Protein AF-A0A7S1IXH3-F1 (afdb_monomer_lite)

Secondary structure (DSSP, 8-state):
---PPPP---------SSSSSSSS---------HHHHHTS--TTSHHHHHHHHHHHHHHHHHHHHHHHHHHHHH-SS--HHHHHHHHTTHHHHHHHH-EEEEETTEEEEEEE--TTS-EE--HHHHHHHHHHHHHHHHHHHHHHHHSHHHHHHS-HHHHHIIIIIIIS--S-HHHHGGG-

Radius of gyration: 23.72 Å; chains: 1; bounding box: 54×68×45 Å

Organism: NCBI:txid73025

pLDDT: mean 81.02, std 18.05, range [37.56, 96.88]

Sequence (180 aa):
FFREAEPLDMSFRWPYFILLALCLAVASGREASQEVQDSLPDFMNKENRAKLRCSACKQVMRQVHMRLAKVYKYHKKPKSYVVLDALDGTCLSMRHRYGLLMRNNKPTMQFSDNTQISRTSGNWINGFIDGVCGEVMDEHEEDFAGSLARWAEYSLPEAQRALCLEAQKECDDEELVKDE

Structure (mmCIF, N/CA/C/O backbone):
data_AF-A0A7S1IXH3-F1
#
_entry.id   AF-A0A7S1IXH3-F1
#
loop_
_atom_site.group_PDB
_atom_site.id
_atom_site.type_symbol
_atom_site.label_atom_id
_atom_site.label_alt_id
_atom_site.label_comp_id
_atom_site.label_asym_id
_atom_site.label_entity_id
_atom_site.label_seq_id
_atom_site.pdbx_PDB_ins_code
_atom_site.Cartn_x
_atom_site.Cartn_y
_atom_site.Cartn_z
_atom_site.occupancy
_atom_site.B_iso_or_equiv
_atom_site.auth_seq_id
_atom_site.auth_comp_id
_atom_site.auth_asym_id
_atom_site.auth_atom_id
_atom_site.pdbx_PDB_model_num
ATOM 1 N N . PHE A 1 1 ? -29.266 -51.679 19.098 1.00 41.28 1 PHE A N 1
ATOM 2 C CA . PHE A 1 1 ? -30.093 -52.395 18.113 1.00 41.28 1 PHE A CA 1
ATOM 3 C C . PHE A 1 1 ? -30.373 -51.437 16.974 1.00 41.28 1 PHE A C 1
ATOM 5 O O . PHE A 1 1 ? -31.083 -50.456 17.159 1.00 41.28 1 PHE A O 1
ATOM 12 N N . PHE A 1 2 ? -29.650 -51.649 15.878 1.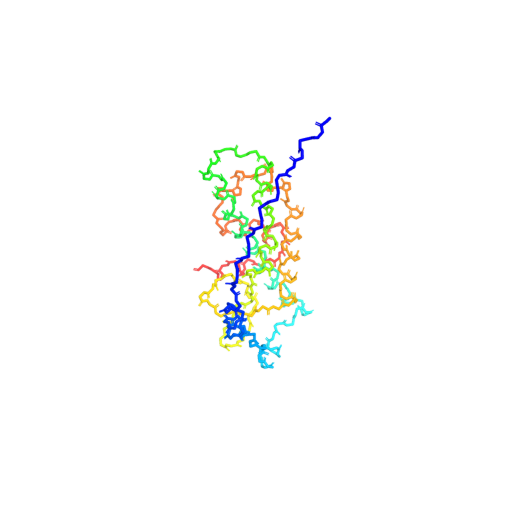00 38.88 2 PHE A N 1
ATOM 13 C CA . PHE A 1 2 ? -29.674 -50.841 14.666 1.00 38.88 2 PHE A CA 1
ATOM 14 C C . PHE A 1 2 ? -31.021 -50.986 13.955 1.00 38.88 2 PHE A C 1
ATOM 16 O O . PHE A 1 2 ? -31.593 -52.072 13.917 1.00 38.88 2 PHE A O 1
ATOM 23 N N . ARG A 1 3 ? -31.514 -49.873 13.410 1.00 37.56 3 ARG A N 1
ATOM 24 C CA . ARG A 1 3 ? -32.668 -49.820 12.516 1.00 37.56 3 ARG A CA 1
ATOM 25 C C . ARG A 1 3 ? -32.102 -49.968 11.104 1.00 37.56 3 ARG A C 1
ATOM 27 O O . ARG A 1 3 ? -31.453 -49.047 10.614 1.00 37.56 3 ARG A O 1
ATOM 34 N N . GLU A 1 4 ? -32.234 -51.159 10.533 1.00 44.72 4 GLU A N 1
ATOM 35 C CA . GLU A 1 4 ? -31.799 -51.452 9.167 1.00 44.72 4 GLU A CA 1
ATOM 36 C C . GLU A 1 4 ? -32.697 -50.742 8.152 1.00 44.72 4 GLU A C 1
ATOM 38 O O . GLU A 1 4 ? -33.904 -50.586 8.347 1.00 44.72 4 GLU A O 1
ATOM 43 N N . ALA A 1 5 ? -32.032 -50.253 7.111 1.00 39.44 5 ALA A N 1
ATOM 44 C CA . ALA A 1 5 ? -32.557 -49.441 6.035 1.00 39.44 5 ALA A CA 1
ATOM 45 C C . ALA A 1 5 ? -33.182 -50.298 4.925 1.00 39.44 5 ALA A C 1
ATOM 47 O O . ALA A 1 5 ? -32.752 -51.419 4.660 1.00 39.44 5 ALA A O 1
ATOM 48 N N . GLU A 1 6 ? -34.168 -49.716 4.249 1.00 47.06 6 GLU A N 1
ATOM 49 C CA . GLU A 1 6 ? -34.717 -50.188 2.979 1.00 47.06 6 GLU A CA 1
ATOM 50 C C . GLU A 1 6 ? -33.697 -50.010 1.838 1.00 47.06 6 GLU A C 1
ATOM 52 O O . GLU A 1 6 ? -32.957 -49.020 1.833 1.00 47.06 6 GLU A O 1
ATOM 57 N N . PRO A 1 7 ? -33.703 -50.877 0.810 1.00 51.69 7 PRO A N 1
ATOM 58 C CA . PRO A 1 7 ? -33.147 -50.548 -0.490 1.00 51.69 7 PRO A CA 1
ATOM 59 C C . PRO A 1 7 ? -34.272 -50.112 -1.440 1.00 51.69 7 PRO A C 1
ATOM 61 O O . PRO A 1 7 ? -35.182 -50.884 -1.739 1.00 51.69 7 PRO A O 1
ATOM 64 N N . LEU A 1 8 ? -34.182 -48.887 -1.962 1.00 47.50 8 LEU A N 1
ATOM 65 C CA . LEU A 1 8 ? -34.892 -48.499 -3.179 1.00 47.50 8 LEU A CA 1
ATOM 66 C C . LEU A 1 8 ? -33.901 -48.440 -4.336 1.00 47.50 8 LEU A C 1
ATOM 68 O O . LEU A 1 8 ? -33.066 -47.544 -4.454 1.00 47.50 8 LEU A O 1
ATOM 72 N N . ASP A 1 9 ? -34.033 -49.462 -5.166 1.00 43.56 9 ASP A N 1
ATOM 73 C CA . ASP A 1 9 ? -33.495 -49.589 -6.506 1.00 43.56 9 ASP A CA 1
ATOM 74 C C . ASP A 1 9 ? -34.192 -48.560 -7.413 1.00 43.56 9 ASP A C 1
ATOM 76 O O . ASP A 1 9 ? -35.409 -48.608 -7.598 1.00 43.56 9 ASP A O 1
ATOM 80 N N . MET A 1 10 ? -33.447 -47.594 -7.954 1.00 45.03 10 MET A N 1
ATOM 81 C CA . MET A 1 10 ? -33.934 -46.728 -9.028 1.00 45.03 10 MET A CA 1
ATOM 82 C C . MET A 1 10 ? -32.813 -46.442 -10.022 1.00 45.03 10 MET A C 1
ATOM 84 O O . MET A 1 10 ? -31.979 -45.549 -9.888 1.00 45.03 10 MET A O 1
ATOM 88 N N . SER A 1 11 ? -32.853 -47.245 -11.070 1.00 50.81 11 SER A N 1
ATOM 89 C CA . SER A 1 11 ? -32.159 -47.096 -12.332 1.00 50.81 11 SER A CA 1
ATOM 90 C C . SER A 1 11 ? -32.683 -45.857 -13.075 1.00 50.81 11 SER A C 1
ATOM 92 O O . SER A 1 11 ? -33.795 -45.860 -13.595 1.00 50.81 11 SER A O 1
ATOM 94 N N . PHE A 1 12 ? -31.871 -44.795 -13.177 1.00 46.78 12 PHE A N 1
ATOM 95 C CA . PHE A 1 12 ? -32.152 -43.655 -14.062 1.00 46.78 12 PHE A CA 1
ATOM 96 C C . PHE A 1 12 ? -30.934 -43.245 -14.907 1.00 46.78 12 PHE A C 1
ATOM 98 O O . PHE A 1 12 ? -30.096 -42.416 -14.575 1.00 46.78 12 PHE A O 1
ATOM 105 N N . ARG A 1 13 ? -30.903 -43.908 -16.056 1.00 48.28 13 ARG A N 1
ATOM 106 C CA . ARG A 1 13 ? -30.284 -43.632 -17.355 1.00 48.28 13 ARG A CA 1
ATOM 107 C C . ARG A 1 13 ? -30.159 -42.131 -17.718 1.00 48.28 13 ARG A C 1
ATOM 109 O O . ARG A 1 13 ? -31.151 -41.531 -18.107 1.00 48.28 13 ARG A O 1
ATOM 116 N N . TRP A 1 14 ? -28.942 -41.568 -17.711 1.00 42.09 14 TRP A N 1
ATOM 117 C CA . TRP A 1 14 ? -28.582 -40.307 -18.403 1.00 42.09 14 TRP A CA 1
ATOM 118 C C . TRP A 1 14 ? -27.113 -40.332 -18.902 1.00 42.09 14 TRP A C 1
ATOM 120 O O . TRP A 1 14 ? -26.221 -39.919 -18.165 1.00 42.09 14 TRP A O 1
ATOM 130 N N . PRO A 1 15 ? -26.808 -40.778 -20.140 1.00 49.16 15 PRO A N 1
ATOM 131 C CA . PRO A 1 15 ? -25.446 -40.743 -20.682 1.00 49.16 15 PRO A CA 1
ATOM 132 C C . PRO A 1 15 ? -25.261 -39.644 -21.751 1.00 49.16 15 PRO A C 1
ATOM 134 O O . PRO A 1 15 ? -24.732 -39.920 -22.820 1.00 49.16 15 PRO A O 1
ATOM 137 N N . TYR A 1 16 ? -25.718 -38.407 -21.507 1.00 49.78 16 TYR A N 1
ATOM 138 C CA . TYR A 1 16 ? -25.631 -37.317 -22.506 1.00 49.78 16 TYR A CA 1
ATOM 139 C C . TYR A 1 16 ? -25.321 -35.919 -21.933 1.00 49.78 16 TYR A C 1
ATOM 141 O O . TYR A 1 16 ? -25.660 -34.916 -22.550 1.00 49.78 16 TYR A O 1
ATOM 149 N N . PHE A 1 17 ? -24.642 -35.819 -20.784 1.00 47.94 17 PHE A N 1
ATOM 150 C CA . PHE A 1 17 ? -24.211 -34.518 -20.230 1.00 47.94 17 PHE A CA 1
ATOM 151 C C . PHE A 1 17 ? -22.688 -34.304 -20.155 1.00 47.94 17 PHE A C 1
ATOM 153 O O . PHE A 1 17 ? -22.241 -33.262 -19.691 1.00 47.94 17 PHE A O 1
ATOM 160 N N . ILE A 1 18 ? -21.871 -35.237 -20.655 1.00 51.34 18 ILE A N 1
ATOM 161 C CA . ILE A 1 18 ? -20.401 -35.189 -20.488 1.00 51.34 18 ILE A CA 1
ATOM 162 C C . ILE A 1 18 ? -19.670 -34.509 -21.676 1.00 51.34 18 ILE A C 1
ATOM 164 O O . ILE A 1 18 ? -18.467 -34.289 -21.625 1.00 51.34 18 ILE A O 1
ATOM 168 N N . LEU A 1 19 ? -20.373 -34.078 -22.733 1.00 47.12 19 LEU A N 1
ATOM 169 C CA . LEU A 1 19 ? -19.760 -33.517 -23.957 1.00 47.12 19 LEU A CA 1
ATOM 170 C C . LEU A 1 19 ? -19.958 -31.999 -24.158 1.00 47.12 19 LEU A C 1
ATOM 172 O O . LEU A 1 19 ? -19.903 -31.507 -25.280 1.00 47.12 19 LEU A O 1
ATOM 176 N N . LEU A 1 20 ? -20.149 -31.238 -23.076 1.00 46.97 20 LEU A N 1
ATOM 177 C CA . LEU A 1 20 ? -20.236 -29.764 -23.104 1.00 46.97 20 LEU A CA 1
ATOM 178 C C . LEU A 1 20 ? -19.323 -29.107 -22.050 1.00 46.97 20 LEU A C 1
ATOM 180 O O . LEU A 1 20 ? -19.619 -28.040 -21.527 1.00 46.97 20 LEU A O 1
ATOM 184 N N . ALA A 1 21 ? -18.201 -29.761 -21.731 1.00 50.53 21 ALA A N 1
ATOM 185 C CA . ALA A 1 21 ? -17.266 -29.356 -20.676 1.00 50.53 21 ALA A CA 1
ATOM 186 C C . ALA A 1 21 ? -15.816 -29.134 -21.166 1.00 50.53 21 ALA A C 1
ATOM 188 O O . ALA A 1 21 ? -14.887 -29.244 -20.372 1.00 50.53 21 ALA A O 1
ATOM 189 N N . LEU A 1 22 ? -15.585 -28.836 -22.456 1.00 49.44 22 LEU A N 1
ATOM 190 C CA . LEU A 1 22 ? -14.215 -28.807 -23.007 1.00 49.44 22 LEU A CA 1
ATOM 191 C C . LEU A 1 22 ? -13.849 -27.650 -23.958 1.00 49.44 22 LEU A C 1
ATOM 193 O O . LEU A 1 22 ? -12.787 -27.701 -24.566 1.00 49.44 22 LEU A O 1
ATOM 197 N N . CYS A 1 23 ? -14.641 -26.571 -24.054 1.00 43.78 23 CYS A N 1
ATOM 198 C CA . CYS A 1 23 ? -14.319 -25.451 -24.968 1.00 43.78 23 CYS A CA 1
ATOM 199 C C . CYS A 1 23 ? -14.241 -24.038 -24.353 1.00 43.78 23 CYS A C 1
ATOM 201 O O . CYS A 1 23 ? -14.130 -23.076 -25.103 1.00 43.78 23 CYS A O 1
ATOM 203 N N . LEU A 1 24 ? -14.233 -23.867 -23.026 1.00 44.25 24 LEU A N 1
ATOM 204 C CA . LEU A 1 24 ? -14.106 -22.533 -22.394 1.00 44.25 24 LEU A CA 1
ATOM 205 C C . LEU A 1 24 ? -12.873 -22.366 -21.492 1.00 44.25 24 LEU A C 1
ATOM 207 O O . LEU A 1 24 ? -12.792 -21.419 -20.717 1.00 44.25 24 LEU A O 1
ATOM 211 N N . ALA A 1 25 ? -11.882 -23.248 -21.625 1.00 47.22 25 ALA A N 1
ATOM 212 C CA . ALA A 1 25 ? -10.609 -23.152 -20.914 1.00 47.22 25 ALA A CA 1
ATOM 213 C C . ALA A 1 25 ? -9.456 -22.800 -21.868 1.00 47.22 25 ALA A C 1
ATOM 215 O O . ALA A 1 25 ? -8.440 -23.480 -21.914 1.00 47.22 25 ALA A O 1
ATOM 216 N N . VAL A 1 26 ? -9.602 -21.717 -22.631 1.00 50.19 26 VAL A N 1
ATOM 217 C CA . VAL A 1 26 ? -8.438 -20.948 -23.093 1.00 50.19 26 VAL A CA 1
ATOM 218 C C . VAL A 1 26 ? -8.517 -19.607 -22.382 1.00 50.19 26 VAL A C 1
ATOM 220 O O . VAL A 1 26 ? -8.845 -18.570 -22.954 1.00 50.19 26 VAL A O 1
ATOM 223 N N . ALA A 1 27 ? -8.280 -19.657 -21.070 1.00 46.91 27 ALA A N 1
ATOM 224 C CA . ALA A 1 27 ? -7.882 -18.476 -20.332 1.00 46.91 27 ALA A CA 1
ATOM 225 C C . ALA A 1 27 ? -6.555 -18.033 -20.952 1.00 46.91 27 ALA A C 1
ATOM 227 O O . ALA A 1 27 ? -5.529 -18.692 -20.799 1.00 46.91 27 ALA A O 1
ATOM 228 N N . SER A 1 28 ? -6.624 -16.967 -21.742 1.00 45.34 28 SER A N 1
ATOM 229 C CA . SER A 1 28 ? -5.498 -16.306 -22.386 1.00 45.34 28 SER A CA 1
ATOM 230 C C . SER A 1 28 ? -4.529 -15.773 -21.325 1.00 45.34 28 SER A C 1
ATOM 232 O O . SER A 1 28 ? -4.506 -14.578 -21.034 1.00 45.34 28 SER A O 1
ATOM 234 N N . GLY A 1 29 ? -3.695 -16.648 -20.768 1.00 42.31 29 GLY A N 1
ATOM 235 C CA . GLY A 1 29 ? -2.406 -16.265 -20.217 1.00 42.31 29 GLY A CA 1
ATOM 236 C C . GLY A 1 29 ? -1.521 -15.856 -21.385 1.00 42.31 29 GLY A C 1
ATOM 237 O O . GLY A 1 29 ? -0.775 -16.674 -21.908 1.00 42.31 29 GLY A O 1
ATOM 238 N N . ARG A 1 30 ? -1.656 -14.610 -21.859 1.00 52.12 30 ARG A N 1
ATOM 239 C CA . ARG A 1 30 ? -0.629 -14.015 -22.718 1.00 52.12 30 ARG A CA 1
ATOM 240 C C . ARG A 1 30 ? 0.635 -13.987 -21.869 1.00 52.12 30 ARG A C 1
ATOM 242 O O . ARG A 1 30 ? 0.694 -13.214 -20.915 1.00 52.12 30 ARG A O 1
ATOM 249 N N . GLU A 1 31 ? 1.598 -14.854 -22.179 1.00 54.31 31 GLU A N 1
ATOM 250 C CA . GLU A 1 31 ? 2.969 -14.680 -21.707 1.00 54.31 31 GLU A CA 1
ATOM 251 C C . GLU A 1 31 ? 3.343 -13.216 -21.932 1.00 54.31 31 GLU A C 1
ATOM 253 O O . GLU A 1 31 ? 3.100 -12.664 -23.012 1.00 54.31 31 GLU A O 1
ATOM 258 N N . ALA A 1 32 ? 3.831 -12.557 -20.877 1.00 61.66 32 ALA A N 1
ATOM 259 C CA . ALA A 1 32 ? 4.315 -11.192 -20.990 1.00 61.66 32 ALA A CA 1
ATOM 260 C C . ALA A 1 32 ? 5.309 -11.163 -22.153 1.00 61.66 32 ALA A C 1
ATOM 262 O O . ALA A 1 32 ? 6.245 -11.968 -22.163 1.00 61.66 32 ALA A O 1
ATOM 263 N N . SER A 1 33 ? 5.067 -10.297 -23.145 1.00 73.19 33 SER A N 1
ATOM 264 C CA . SER A 1 33 ? 5.943 -10.210 -24.311 1.00 73.19 33 SER A CA 1
ATOM 265 C C . SER A 1 33 ? 7.380 -10.006 -23.837 1.00 73.19 33 SER A C 1
ATOM 267 O O . SER A 1 33 ? 7.604 -9.348 -22.819 1.00 73.19 33 SER A O 1
ATOM 269 N N . GLN A 1 34 ? 8.354 -10.568 -24.555 1.00 75.62 34 GLN A N 1
ATOM 270 C CA . GLN A 1 34 ? 9.774 -10.436 -24.207 1.00 75.62 34 GLN A CA 1
ATOM 271 C C . GLN A 1 34 ? 10.156 -8.966 -23.934 1.00 75.62 34 GLN A C 1
ATOM 273 O O . GLN A 1 34 ? 10.838 -8.668 -22.963 1.00 75.62 34 GLN A O 1
ATOM 278 N N . GLU A 1 35 ? 9.578 -8.036 -24.701 1.00 76.81 35 GLU A N 1
ATOM 279 C CA . GLU A 1 35 ? 9.710 -6.587 -24.510 1.00 76.81 35 GLU A CA 1
ATOM 280 C C . GLU A 1 35 ? 9.280 -6.095 -23.112 1.00 76.81 35 GLU A C 1
ATOM 282 O O . GLU A 1 35 ? 9.934 -5.238 -22.517 1.00 76.81 35 GLU A O 1
ATOM 287 N N . VAL A 1 36 ? 8.196 -6.641 -22.550 1.00 80.62 36 VAL A N 1
ATOM 288 C CA . VAL A 1 36 ? 7.755 -6.303 -21.189 1.00 80.62 36 VAL A CA 1
ATOM 289 C C . VAL A 1 36 ? 8.728 -6.864 -20.158 1.00 80.62 36 VAL A C 1
ATOM 291 O O . VAL A 1 36 ? 9.049 -6.154 -19.209 1.00 80.62 36 VAL A O 1
ATOM 294 N N . GLN A 1 37 ? 9.225 -8.090 -20.345 1.00 80.00 37 GLN A N 1
ATOM 295 C CA . GLN A 1 37 ? 10.187 -8.700 -19.419 1.00 80.00 37 GLN A CA 1
ATOM 296 C C . GLN A 1 37 ? 11.496 -7.908 -19.361 1.00 80.00 37 GLN A C 1
ATOM 298 O O . GLN A 1 37 ? 11.973 -7.600 -18.271 1.00 80.00 37 GLN A O 1
ATOM 303 N N . ASP A 1 38 ? 12.008 -7.493 -20.519 1.00 85.44 38 ASP A N 1
ATOM 304 C CA . ASP A 1 38 ? 13.256 -6.732 -20.633 1.00 85.44 38 ASP A CA 1
ATOM 305 C C . ASP A 1 38 ? 13.123 -5.292 -20.096 1.00 85.44 38 ASP A C 1
ATOM 307 O O . ASP A 1 38 ? 14.118 -4.628 -19.812 1.00 85.44 38 ASP A O 1
ATOM 311 N N . SER A 1 39 ? 11.889 -4.797 -19.947 1.00 86.88 39 SER A N 1
ATOM 312 C CA . SER A 1 39 ? 11.593 -3.453 -19.433 1.00 86.88 39 SER A CA 1
ATOM 313 C C . SER A 1 39 ? 11.232 -3.411 -17.945 1.00 86.88 39 SER A C 1
ATOM 315 O O . SER A 1 39 ? 10.951 -2.326 -17.431 1.00 86.88 39 SER A O 1
ATOM 317 N N . LEU A 1 40 ? 11.230 -4.554 -17.246 1.00 89.38 40 LEU A N 1
ATOM 318 C CA . LEU A 1 40 ? 10.962 -4.605 -15.808 1.00 89.38 40 LEU A CA 1
ATOM 319 C C . LEU A 1 40 ? 12.000 -3.781 -15.027 1.00 89.38 40 LEU A C 1
ATOM 321 O O . LEU A 1 40 ? 13.191 -3.840 -15.337 1.00 89.38 40 LEU A O 1
ATOM 325 N N . PRO A 1 41 ? 11.577 -3.021 -13.999 1.00 88.56 41 PRO A N 1
ATOM 326 C CA . PRO A 1 41 ? 12.521 -2.283 -13.178 1.00 88.56 41 PRO A CA 1
ATOM 327 C C . PRO A 1 41 ? 13.453 -3.259 -12.457 1.00 88.56 41 PRO A C 1
ATOM 329 O O . PRO A 1 41 ? 13.004 -4.216 -11.825 1.00 88.56 41 PRO A O 1
ATOM 332 N N . ASP A 1 42 ? 14.756 -2.991 -12.530 1.00 88.50 42 ASP A N 1
ATOM 333 C CA . ASP A 1 42 ? 15.752 -3.763 -11.797 1.00 88.50 42 ASP A CA 1
ATOM 334 C C . ASP A 1 42 ? 15.602 -3.498 -10.293 1.00 88.50 42 ASP A C 1
ATOM 336 O O . ASP A 1 42 ? 15.992 -2.438 -9.802 1.00 88.50 42 ASP A O 1
ATOM 340 N N . PHE A 1 43 ? 15.032 -4.458 -9.563 1.00 87.25 43 PHE A N 1
ATOM 341 C CA . PHE A 1 43 ? 14.838 -4.376 -8.113 1.00 87.25 43 PHE A CA 1
ATOM 342 C C . PHE A 1 43 ? 16.139 -4.602 -7.316 1.00 87.25 43 PHE A C 1
ATOM 344 O O . PHE A 1 43 ? 16.162 -4.415 -6.092 1.00 87.25 43 PHE A O 1
ATOM 351 N N . MET A 1 44 ? 17.231 -5.014 -7.972 1.00 87.75 44 MET A N 1
ATOM 352 C CA . MET A 1 44 ? 18.563 -5.096 -7.366 1.00 87.75 44 MET A CA 1
ATOM 353 C C . MET A 1 44 ? 19.250 -3.729 -7.321 1.00 87.75 44 MET A C 1
ATOM 355 O O . MET A 1 44 ? 20.082 -3.494 -6.443 1.00 87.75 44 MET A O 1
ATOM 359 N N . ASN A 1 45 ? 18.846 -2.795 -8.184 1.00 93.56 45 ASN A N 1
ATOM 360 C CA . ASN A 1 45 ? 19.252 -1.402 -8.094 1.00 93.56 45 ASN A CA 1
ATOM 361 C C . ASN A 1 45 ? 18.637 -0.728 -6.849 1.00 93.56 45 ASN A C 1
ATOM 363 O O . ASN A 1 45 ? 17.424 -0.769 -6.629 1.00 93.56 45 ASN A O 1
ATOM 367 N N . LYS A 1 46 ? 19.479 -0.071 -6.040 1.00 92.00 46 LYS A N 1
ATOM 368 C CA . LYS A 1 46 ? 19.074 0.557 -4.770 1.00 92.00 46 LYS A CA 1
ATOM 369 C C . LYS A 1 46 ? 18.036 1.671 -4.952 1.00 92.00 46 LYS A C 1
ATOM 371 O O . LYS A 1 46 ? 17.123 1.772 -4.140 1.00 92.00 46 LYS A O 1
ATOM 376 N N . GLU A 1 47 ? 18.164 2.484 -5.997 1.00 91.50 47 GLU A N 1
ATOM 377 C CA . GLU A 1 47 ? 17.252 3.601 -6.266 1.00 91.50 47 GLU A CA 1
ATOM 378 C C . GLU A 1 47 ? 15.869 3.091 -6.682 1.00 91.50 47 GLU A C 1
ATOM 380 O O . GLU A 1 47 ? 14.856 3.497 -6.117 1.00 91.50 47 GLU A O 1
ATOM 385 N N . ASN A 1 48 ? 15.819 2.133 -7.612 1.00 92.00 48 ASN A N 1
ATOM 386 C CA . ASN A 1 48 ? 14.561 1.504 -8.017 1.00 92.00 48 ASN A CA 1
ATOM 387 C C . ASN A 1 48 ? 13.888 0.800 -6.838 1.00 92.00 48 ASN A C 1
ATOM 389 O O . ASN A 1 48 ? 12.673 0.888 -6.673 1.00 92.00 48 ASN A O 1
ATOM 393 N N . ARG A 1 49 ? 14.677 0.118 -5.999 1.00 92.75 49 ARG A N 1
ATOM 394 C CA . ARG A 1 49 ? 14.172 -0.546 -4.798 1.00 92.75 49 ARG A CA 1
ATOM 395 C C . ARG A 1 49 ? 13.546 0.446 -3.823 1.00 92.75 49 ARG A C 1
ATOM 397 O O . ARG A 1 49 ? 12.470 0.150 -3.321 1.00 92.75 49 ARG A O 1
ATOM 404 N N . ALA A 1 50 ? 14.174 1.597 -3.580 1.00 92.88 50 ALA A N 1
ATOM 405 C CA . ALA A 1 50 ? 13.616 2.635 -2.711 1.00 92.88 50 ALA A CA 1
ATOM 406 C C . ALA A 1 50 ? 12.260 3.137 -3.236 1.00 92.88 50 ALA A C 1
ATOM 408 O O . ALA A 1 50 ? 11.269 3.098 -2.512 1.00 92.88 50 ALA A O 1
ATOM 409 N N . LYS A 1 51 ? 12.177 3.459 -4.533 1.00 94.19 51 LYS A N 1
ATOM 410 C CA . LYS A 1 51 ? 10.925 3.887 -5.188 1.00 94.19 51 LYS A CA 1
ATOM 411 C C . LYS A 1 51 ? 9.827 2.825 -5.110 1.00 94.19 51 LYS A C 1
ATOM 413 O O . LYS A 1 51 ? 8.667 3.135 -4.840 1.00 94.19 51 LYS A O 1
ATOM 418 N N . LEU A 1 52 ? 10.190 1.560 -5.330 1.00 95.38 52 LEU A N 1
ATOM 419 C CA . LEU A 1 52 ? 9.271 0.428 -5.216 1.00 95.38 52 LEU A CA 1
ATOM 420 C C . LEU A 1 52 ? 8.775 0.243 -3.777 1.00 95.38 52 LEU A C 1
ATOM 422 O O . LEU A 1 52 ? 7.582 0.006 -3.598 1.00 95.38 52 LEU A O 1
ATOM 426 N N . ARG A 1 53 ? 9.652 0.369 -2.769 1.00 95.44 53 ARG A N 1
ATOM 427 C CA . ARG A 1 53 ? 9.275 0.298 -1.346 1.00 95.44 53 ARG A CA 1
ATOM 428 C C . ARG A 1 53 ? 8.338 1.438 -0.969 1.00 95.44 53 ARG A C 1
ATOM 430 O O . ARG A 1 53 ? 7.215 1.162 -0.568 1.00 95.44 53 ARG A O 1
ATOM 437 N N . CYS A 1 54 ? 8.710 2.684 -1.266 1.00 95.56 54 CYS A N 1
ATOM 438 C CA . CYS A 1 54 ? 7.846 3.840 -1.030 1.00 95.56 54 CYS A CA 1
ATOM 439 C C . CYS A 1 54 ? 6.461 3.669 -1.678 1.00 95.56 54 CYS A C 1
ATOM 441 O O . CYS A 1 54 ? 5.423 3.887 -1.045 1.00 95.56 54 CYS A O 1
ATOM 443 N N . SER A 1 55 ? 6.414 3.225 -2.941 1.00 95.94 55 SER A N 1
ATOM 444 C CA . SER A 1 55 ? 5.141 2.956 -3.606 1.00 95.94 55 SER A CA 1
ATOM 445 C C . SER A 1 55 ? 4.358 1.821 -2.941 1.00 95.94 55 SER A C 1
ATOM 447 O O . SER A 1 55 ? 3.143 1.954 -2.785 1.00 95.94 55 SER A O 1
ATOM 449 N N . ALA A 1 56 ? 5.017 0.732 -2.543 1.00 96.69 56 ALA A N 1
ATOM 450 C CA . ALA A 1 56 ? 4.389 -0.379 -1.840 1.00 96.69 56 ALA A CA 1
ATOM 451 C C . ALA A 1 56 ? 3.825 0.068 -0.482 1.00 96.69 56 ALA A C 1
ATOM 453 O O . ALA A 1 56 ? 2.636 -0.144 -0.249 1.00 96.69 56 ALA A O 1
ATOM 454 N N . CYS A 1 57 ? 4.597 0.773 0.352 1.00 96.31 57 CYS A N 1
ATOM 455 C CA . CYS A 1 57 ? 4.134 1.296 1.639 1.00 96.31 57 CYS A CA 1
ATOM 456 C C . CYS A 1 57 ? 2.904 2.196 1.484 1.00 96.31 57 CYS A C 1
ATOM 458 O O . CYS A 1 57 ? 1.906 2.013 2.186 1.00 96.31 57 CYS A O 1
ATOM 460 N N . LYS A 1 58 ? 2.899 3.101 0.492 1.00 95.06 58 LYS A N 1
ATOM 461 C CA . LYS A 1 58 ? 1.721 3.933 0.194 1.00 95.06 58 LYS A CA 1
ATOM 462 C C . LYS A 1 58 ? 0.471 3.093 -0.074 1.00 95.06 58 LYS A C 1
ATOM 464 O O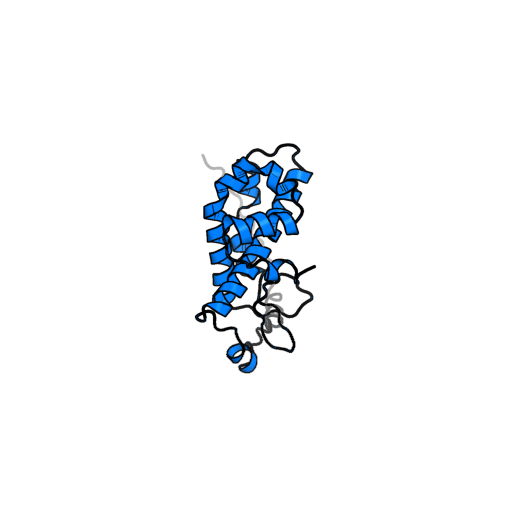 . LYS A 1 58 ? -0.622 3.457 0.370 1.00 95.06 58 LYS A O 1
ATOM 469 N N . GLN A 1 59 ? 0.613 1.977 -0.790 1.00 96.12 59 GLN A N 1
ATOM 470 C CA . GLN A 1 59 ? -0.501 1.071 -1.072 1.00 96.12 59 GLN A CA 1
ATOM 471 C C . GLN A 1 59 ? -0.905 0.222 0.137 1.00 96.12 59 GLN A C 1
ATOM 473 O O . GLN A 1 59 ? -2.101 -0.007 0.323 1.00 96.12 59 GLN A O 1
ATOM 478 N N . VAL A 1 60 ? 0.049 -0.191 0.977 1.00 95.75 60 VAL A N 1
ATOM 479 C CA . VAL A 1 60 ? -0.233 -0.888 2.243 1.00 95.75 60 VAL A CA 1
ATOM 480 C C . VAL A 1 60 ? -1.069 0.015 3.139 1.00 95.75 60 VAL A C 1
ATOM 482 O O . VAL A 1 60 ? -2.188 -0.351 3.504 1.00 95.75 60 VAL A O 1
ATOM 485 N N . MET A 1 61 ? -0.607 1.243 3.386 1.00 94.00 61 MET A N 1
ATOM 486 C CA . MET A 1 61 ? -1.333 2.208 4.211 1.00 94.00 61 MET A CA 1
ATOM 487 C C . MET A 1 61 ? -2.711 2.527 3.633 1.00 94.00 61 MET A C 1
ATOM 489 O O . MET A 1 61 ? -3.677 2.653 4.377 1.00 94.00 61 MET A O 1
ATOM 493 N N . ARG A 1 62 ? -2.858 2.588 2.304 1.00 94.75 62 ARG A N 1
ATOM 494 C CA . ARG A 1 62 ? -4.176 2.745 1.675 1.00 94.75 62 ARG A CA 1
ATOM 495 C C . ARG A 1 62 ? -5.127 1.601 2.023 1.00 94.75 62 ARG A C 1
ATOM 497 O O . ARG A 1 62 ? -6.281 1.860 2.357 1.00 94.75 62 ARG A O 1
ATOM 504 N N . GLN A 1 63 ? -4.672 0.352 1.950 1.00 95.00 63 GLN A N 1
ATOM 505 C CA . GLN A 1 63 ? -5.507 -0.806 2.286 1.00 95.00 63 GLN A CA 1
ATOM 506 C C . GLN A 1 63 ? -5.847 -0.851 3.776 1.00 95.00 63 GLN A C 1
ATOM 508 O O . GLN A 1 63 ? -7.010 -1.064 4.129 1.00 95.00 63 GLN A O 1
ATOM 513 N N . VAL A 1 64 ? -4.860 -0.594 4.636 1.00 92.88 64 VAL A N 1
ATOM 514 C CA . VAL A 1 64 ? -5.044 -0.486 6.088 1.00 92.88 64 VAL A CA 1
ATOM 515 C C . VAL A 1 64 ? -6.066 0.607 6.402 1.00 92.88 64 VAL A C 1
ATOM 517 O O . VAL A 1 64 ? -7.073 0.335 7.049 1.00 92.88 64 VAL A O 1
ATOM 520 N N . HIS A 1 65 ? -5.892 1.812 5.854 1.00 92.12 65 HIS A N 1
ATOM 521 C CA . HIS A 1 65 ? -6.798 2.949 6.044 1.00 92.12 65 HIS A CA 1
ATOM 522 C C . HIS A 1 65 ? -8.232 2.628 5.615 1.00 92.12 65 HIS A C 1
ATOM 524 O O . HIS A 1 65 ? -9.171 2.825 6.385 1.00 92.12 65 HIS A O 1
ATOM 530 N N . MET A 1 66 ? -8.416 2.033 4.432 1.00 92.25 66 MET A N 1
ATOM 531 C CA . MET A 1 66 ? -9.737 1.617 3.949 1.00 92.25 66 MET A CA 1
ATOM 532 C C . MET A 1 66 ? -10.408 0.585 4.868 1.00 92.25 66 MET A C 1
ATOM 534 O O . MET A 1 66 ? -11.621 0.655 5.101 1.00 92.25 66 MET A O 1
ATOM 538 N N . ARG A 1 67 ? -9.646 -0.384 5.386 1.00 92.56 67 ARG A N 1
ATOM 539 C CA . ARG A 1 67 ? -10.157 -1.415 6.302 1.00 92.56 67 ARG A CA 1
ATOM 540 C C . ARG A 1 67 ? -10.513 -0.824 7.660 1.00 92.56 67 ARG A C 1
ATOM 542 O O . ARG A 1 67 ? -11.619 -1.066 8.142 1.00 92.56 67 ARG A O 1
ATOM 549 N N . LEU A 1 68 ? -9.647 0.017 8.221 1.00 90.44 68 LEU A N 1
ATOM 550 C CA . LEU A 1 68 ? -9.900 0.740 9.467 1.00 90.44 68 LEU A CA 1
ATOM 551 C C . LEU A 1 68 ? -11.143 1.624 9.353 1.00 90.44 68 LEU A C 1
ATOM 553 O O . LEU A 1 68 ? -12.050 1.510 10.176 1.00 90.44 68 LEU A O 1
ATOM 557 N N . ALA A 1 69 ? -11.256 2.423 8.290 1.00 89.50 69 ALA A N 1
ATOM 558 C CA . ALA A 1 69 ? -12.425 3.261 8.041 1.00 89.50 69 ALA A CA 1
ATOM 559 C C . ALA A 1 69 ? -13.724 2.438 8.005 1.00 89.50 69 ALA A C 1
ATOM 561 O O . ALA A 1 69 ? -14.751 2.848 8.553 1.00 89.50 69 ALA A O 1
ATOM 562 N N . LYS A 1 70 ? -13.687 1.235 7.413 1.00 91.00 70 LYS A N 1
ATOM 563 C CA . LYS A 1 70 ? -14.831 0.315 7.413 1.00 91.00 70 LYS A CA 1
ATOM 564 C C . LYS A 1 70 ? -15.173 -0.167 8.823 1.00 91.00 70 LYS A C 1
ATOM 566 O O . LYS A 1 70 ? -16.349 -0.158 9.174 1.00 91.00 70 LYS A O 1
ATOM 571 N N . VAL A 1 71 ? -14.190 -0.559 9.633 1.00 91.50 71 VAL A N 1
ATOM 572 C CA . VAL A 1 71 ? -14.429 -0.984 11.023 1.00 91.50 71 VAL A CA 1
ATOM 573 C C . VAL A 1 71 ? -15.045 0.152 11.836 1.00 91.50 71 VAL A C 1
ATOM 575 O O . VAL A 1 71 ? -16.082 -0.041 12.468 1.00 91.50 71 VAL A O 1
ATOM 578 N N . TYR A 1 72 ? -14.466 1.349 11.764 1.00 87.69 72 TYR A N 1
ATOM 579 C CA . TYR A 1 72 ? -14.916 2.522 12.516 1.00 87.69 72 TYR A CA 1
ATOM 580 C C . TYR A 1 72 ? -16.290 3.039 12.081 1.00 87.69 72 TYR A C 1
ATOM 582 O O . TYR A 1 72 ? -17.044 3.576 12.894 1.00 87.69 72 TYR A O 1
ATOM 590 N N . LYS A 1 73 ? -16.675 2.802 10.823 1.00 89.06 73 LYS A N 1
ATOM 591 C CA . LYS A 1 73 ? -18.035 3.067 10.345 1.00 89.06 73 LYS A CA 1
ATOM 592 C C . LYS A 1 73 ? -19.089 2.221 11.071 1.00 89.06 73 LYS A C 1
ATOM 594 O O . LYS A 1 73 ? -20.195 2.708 11.299 1.00 89.06 73 LYS A O 1
ATOM 599 N N . TYR A 1 74 ? -18.776 0.971 11.419 1.00 90.31 74 TYR A N 1
ATOM 600 C CA . TYR A 1 74 ? -19.727 0.045 12.056 1.00 90.31 74 TYR A CA 1
ATOM 601 C C . TYR A 1 74 ? -19.552 -0.069 13.575 1.00 90.31 74 TYR A C 1
ATOM 603 O O . TYR A 1 74 ? -20.501 -0.401 14.284 1.00 90.31 74 TYR A O 1
ATOM 611 N N . HIS A 1 75 ? -18.369 0.255 14.093 1.00 87.38 75 HIS A N 1
ATOM 612 C CA . HIS A 1 75 ? -18.032 0.176 15.508 1.00 87.38 75 HIS A CA 1
ATOM 613 C C . HIS A 1 75 ? -17.509 1.529 15.989 1.00 87.38 75 HIS A C 1
ATOM 615 O O . HIS A 1 75 ? -16.424 1.947 15.612 1.00 87.38 75 HIS A O 1
ATOM 621 N N . LYS A 1 76 ? -18.242 2.200 16.889 1.00 82.62 76 LYS A N 1
ATOM 622 C CA . LYS A 1 76 ? -17.815 3.507 17.433 1.00 82.62 76 LYS A CA 1
ATOM 623 C C . LYS A 1 76 ? -16.474 3.445 18.181 1.00 82.62 76 LYS A C 1
ATOM 625 O O . LYS A 1 76 ? -15.763 4.439 18.235 1.00 82.62 76 LYS A O 1
ATOM 630 N N . LYS A 1 77 ? -16.180 2.304 18.816 1.00 86.25 77 LYS A N 1
ATOM 631 C CA . LYS A 1 77 ? -14.948 2.016 19.569 1.00 86.25 77 LYS A CA 1
ATOM 632 C C . LYS A 1 77 ? -14.629 0.522 19.433 1.00 86.25 77 LYS A C 1
ATOM 634 O O . LYS A 1 77 ? -15.017 -0.252 20.314 1.00 86.25 77 LYS A O 1
ATOM 639 N N . PRO A 1 78 ? -14.058 0.081 18.299 1.00 89.25 78 PRO A N 1
ATOM 640 C CA . PRO A 1 78 ? -13.723 -1.323 18.117 1.00 89.25 78 PRO A CA 1
ATOM 641 C C . PRO A 1 78 ? -12.682 -1.743 19.159 1.00 89.25 78 PRO A C 1
ATOM 643 O O . PRO A 1 78 ? -11.812 -0.962 19.539 1.00 89.25 78 PRO A O 1
ATOM 646 N N . LYS A 1 79 ? -12.787 -2.981 19.644 1.00 90.38 79 LYS A N 1
ATOM 647 C CA . LYS A 1 79 ? -11.735 -3.581 20.472 1.00 90.38 79 LYS A CA 1
ATOM 648 C C . LYS A 1 79 ? -10.553 -3.952 19.575 1.00 90.38 79 LYS A C 1
ATOM 650 O O . LYS A 1 79 ? -10.771 -4.264 18.407 1.00 90.38 79 LYS A O 1
ATOM 655 N N . SER A 1 80 ? -9.342 -4.005 20.126 1.00 88.00 80 SER A N 1
ATOM 656 C CA . SER A 1 80 ? -8.124 -4.268 19.348 1.00 88.00 80 SER A CA 1
ATOM 657 C C . SER A 1 80 ? -8.208 -5.545 18.510 1.00 88.00 80 SER A C 1
ATOM 659 O O . SER A 1 80 ? -7.941 -5.489 17.318 1.00 88.00 80 SER A O 1
ATOM 661 N N . TYR A 1 81 ? -8.721 -6.652 19.064 1.00 90.12 81 TYR A N 1
ATOM 662 C CA . TYR A 1 81 ? -8.876 -7.901 18.302 1.00 90.12 81 TYR A CA 1
ATOM 663 C C . TYR A 1 81 ? -9.810 -7.777 17.085 1.00 90.12 81 TYR A C 1
ATOM 665 O O . TYR A 1 81 ? -9.601 -8.472 16.103 1.00 90.12 81 TYR A O 1
ATOM 673 N N . VAL A 1 82 ? -10.830 -6.904 17.123 1.00 91.12 82 VAL A N 1
ATOM 674 C CA . VAL A 1 82 ? -11.731 -6.676 15.973 1.00 91.12 82 VAL A CA 1
ATOM 675 C C . VAL A 1 82 ? -10.977 -5.978 14.852 1.00 91.12 82 VAL A C 1
ATOM 677 O O . VAL A 1 82 ? -11.259 -6.191 13.678 1.00 91.12 82 VAL A O 1
ATOM 680 N N . VAL A 1 83 ? -10.029 -5.116 15.213 1.00 90.06 83 VAL A N 1
ATOM 681 C CA . VAL A 1 83 ? -9.221 -4.428 14.219 1.00 90.06 83 VAL A CA 1
ATOM 682 C C . VAL A 1 83 ? -8.158 -5.347 13.646 1.00 90.06 83 VAL A C 1
ATOM 684 O O . VAL A 1 83 ? -8.026 -5.387 12.430 1.00 90.06 83 VAL A O 1
ATOM 687 N N . LEU A 1 84 ? -7.469 -6.118 14.487 1.00 90.69 84 LEU A N 1
ATOM 688 C CA . LEU A 1 84 ? -6.504 -7.116 14.023 1.00 90.69 84 LEU A CA 1
ATOM 689 C C . LEU A 1 84 ? -7.162 -8.113 13.059 1.00 90.69 84 LEU A C 1
ATOM 691 O O . LEU A 1 84 ? -6.667 -8.306 11.957 1.00 90.69 84 LEU A O 1
ATOM 695 N N . ASP A 1 85 ? -8.350 -8.620 13.398 1.00 92.56 85 ASP A N 1
ATOM 696 C CA . ASP A 1 85 ? -9.148 -9.484 12.515 1.00 92.56 85 ASP A CA 1
ATOM 697 C C . ASP A 1 85 ? -9.527 -8.791 11.189 1.00 92.56 85 ASP A C 1
ATOM 699 O O . ASP A 1 85 ? -9.493 -9.388 10.116 1.00 92.56 85 ASP A O 1
ATOM 703 N N . ALA A 1 86 ? -9.831 -7.490 11.220 1.00 91.88 86 ALA A N 1
ATOM 704 C CA . ALA A 1 86 ? -10.129 -6.734 10.005 1.00 91.88 86 ALA A CA 1
ATOM 705 C C . ALA A 1 86 ? -8.895 -6.469 9.125 1.00 91.88 86 ALA A C 1
ATOM 707 O O . ALA A 1 86 ? -9.043 -6.273 7.910 1.00 91.88 86 ALA A O 1
ATOM 708 N N . LEU A 1 87 ? -7.706 -6.413 9.723 1.00 92.88 87 LEU A N 1
ATOM 709 C CA . LEU A 1 87 ? -6.429 -6.260 9.031 1.00 92.88 87 LEU A CA 1
ATOM 710 C C . LEU A 1 87 ? -5.861 -7.606 8.569 1.00 92.88 87 LEU A C 1
ATOM 712 O O . LEU A 1 87 ? -5.044 -7.622 7.644 1.00 92.88 87 LEU A O 1
ATOM 716 N N . ASP A 1 88 ? -6.353 -8.717 9.111 1.00 92.69 88 ASP A N 1
ATOM 717 C CA . ASP A 1 88 ? -5.960 -10.048 8.677 1.00 92.69 88 ASP A CA 1
ATOM 718 C C . ASP A 1 88 ? -6.247 -10.266 7.177 1.00 92.69 88 ASP A C 1
ATOM 720 O O . ASP A 1 88 ? -7.183 -9.722 6.562 1.00 92.69 88 ASP A O 1
ATOM 724 N N . GLY A 1 89 ? -5.345 -11.006 6.538 1.00 93.69 89 GLY A N 1
ATOM 725 C CA . GLY A 1 89 ? -5.352 -11.248 5.100 1.00 93.69 89 GLY A CA 1
ATOM 726 C C . GLY A 1 89 ? -5.125 -10.005 4.227 1.00 93.69 89 GLY A C 1
ATOM 727 O O . GLY A 1 89 ? -5.308 -10.092 3.008 1.00 93.69 89 GLY A O 1
ATOM 728 N N . THR A 1 90 ? -4.737 -8.848 4.786 1.00 95.12 90 THR A N 1
ATOM 729 C CA . THR A 1 90 ? -4.424 -7.648 3.984 1.00 95.12 90 THR A CA 1
ATOM 730 C C . THR A 1 90 ? -3.277 -7.920 3.016 1.00 95.12 90 THR A C 1
ATOM 732 O O . THR A 1 90 ? -3.458 -7.721 1.814 1.00 95.12 90 THR A O 1
ATOM 735 N N . CYS A 1 91 ? -2.156 -8.463 3.495 1.00 96.88 91 CYS A N 1
ATOM 736 C CA . CYS A 1 91 ? -0.985 -8.739 2.657 1.00 96.88 91 CYS A CA 1
ATOM 737 C C . CYS A 1 91 ? -1.261 -9.804 1.596 1.00 96.88 91 CYS A C 1
ATOM 739 O O . CYS A 1 91 ? -1.016 -9.572 0.411 1.00 96.88 91 CYS A O 1
ATOM 741 N N . LEU A 1 92 ? -1.953 -10.885 1.973 1.00 95.56 92 LEU A N 1
ATOM 742 C CA . LEU A 1 92 ? -2.395 -11.903 1.020 1.00 95.56 92 LEU A CA 1
ATOM 743 C C . LEU A 1 92 ? -3.300 -11.311 -0.073 1.00 95.56 92 LEU A C 1
ATOM 745 O O . LEU A 1 92 ? -3.121 -11.580 -1.260 1.00 95.56 92 LEU A O 1
ATOM 749 N N . SER A 1 93 ? -4.255 -10.453 0.298 1.00 95.62 93 SER A N 1
ATOM 750 C CA . SER A 1 93 ? -5.082 -9.735 -0.677 1.00 95.62 93 SER A CA 1
ATOM 751 C C . SER A 1 93 ? -4.228 -8.846 -1.585 1.00 95.62 93 SER A C 1
ATOM 753 O O . SER A 1 93 ? -4.493 -8.763 -2.787 1.00 95.62 93 SER A O 1
ATOM 755 N N . MET A 1 94 ? -3.213 -8.172 -1.039 1.00 95.69 94 MET A N 1
ATOM 756 C CA . MET A 1 94 ? -2.333 -7.306 -1.817 1.00 95.69 94 MET A CA 1
ATOM 757 C C . MET A 1 94 ? -1.511 -8.091 -2.838 1.00 95.69 94 MET A C 1
ATOM 759 O O . MET A 1 94 ? -1.519 -7.725 -4.014 1.00 95.69 94 MET A O 1
ATOM 763 N N . ARG A 1 95 ? -0.923 -9.221 -2.432 1.00 95.81 95 ARG A N 1
ATOM 764 C CA . ARG A 1 95 ? -0.179 -10.150 -3.295 1.00 95.81 95 ARG A CA 1
ATOM 765 C C . ARG A 1 95 ? -0.935 -10.528 -4.571 1.00 95.81 95 ARG A C 1
ATOM 767 O O . ARG A 1 95 ? -0.329 -10.686 -5.628 1.00 95.81 95 ARG A O 1
ATOM 774 N N . HIS A 1 96 ? -2.252 -10.710 -4.478 1.00 94.50 96 HIS A N 1
ATOM 775 C CA . HIS A 1 96 ? -3.081 -11.136 -5.609 1.00 94.50 96 HIS A CA 1
ATOM 776 C C . HIS A 1 96 ? -3.657 -9.980 -6.422 1.00 94.50 96 HIS A C 1
ATOM 778 O O . HIS A 1 96 ? -3.926 -10.137 -7.613 1.00 94.50 96 HIS A O 1
ATOM 784 N N . ARG A 1 97 ? -3.904 -8.834 -5.784 1.00 95.50 97 ARG A N 1
ATOM 785 C CA . ARG A 1 97 ? -4.627 -7.727 -6.414 1.00 95.50 97 ARG A CA 1
ATOM 786 C C . ARG A 1 97 ? -3.724 -6.673 -7.009 1.00 95.50 97 ARG A C 1
ATOM 788 O O . ARG A 1 97 ? -4.163 -6.006 -7.942 1.00 95.50 97 ARG A O 1
ATOM 795 N N . TYR A 1 98 ? -2.518 -6.498 -6.489 1.00 96.31 98 TYR A N 1
ATOM 796 C CA . TYR A 1 98 ? -1.619 -5.433 -6.904 1.00 96.31 98 TYR A CA 1
ATOM 797 C C . TYR A 1 98 ? -0.655 -5.873 -8.002 1.00 96.31 98 TYR A C 1
ATOM 799 O O . TYR A 1 98 ? -0.334 -7.045 -8.160 1.00 96.31 98 TYR A O 1
ATOM 807 N N . GLY A 1 99 ? -0.208 -4.889 -8.773 1.00 96.50 99 GLY A N 1
ATOM 808 C CA . GLY A 1 99 ? 0.812 -5.034 -9.802 1.00 96.50 99 GLY A CA 1
ATOM 809 C C . GLY A 1 99 ? 1.417 -3.673 -10.123 1.00 96.50 99 GLY A C 1
ATOM 810 O O . GLY A 1 99 ? 0.916 -2.643 -9.658 1.00 96.50 99 GLY A O 1
ATOM 811 N N . LEU A 1 100 ? 2.481 -3.664 -10.919 1.00 96.38 100 LEU A N 1
ATOM 812 C CA . LEU A 1 100 ? 3.130 -2.430 -11.348 1.00 96.38 100 LEU A CA 1
ATOM 813 C C . LEU A 1 100 ? 2.337 -1.786 -12.481 1.00 96.38 100 LEU A C 1
ATOM 815 O O . LEU A 1 100 ? 2.015 -2.431 -13.480 1.00 96.38 100 LEU A O 1
ATOM 819 N N . LEU A 1 101 ? 2.039 -0.502 -12.329 1.00 95.25 101 LEU A N 1
ATOM 820 C CA . LEU A 1 101 ? 1.364 0.322 -13.319 1.00 95.25 101 LEU A CA 1
ATOM 821 C C . LEU A 1 101 ? 2.170 0.341 -14.621 1.00 95.25 101 LEU A C 1
ATOM 823 O O . LEU A 1 101 ? 3.376 0.587 -14.596 1.00 95.25 101 LEU A O 1
ATOM 827 N N . MET A 1 102 ? 1.506 0.135 -15.757 1.00 94.12 102 MET A N 1
ATOM 828 C CA . MET A 1 102 ? 2.126 0.271 -17.072 1.00 94.12 102 MET A CA 1
ATOM 829 C C . MET A 1 102 ? 1.855 1.655 -17.665 1.00 94.12 102 MET A C 1
ATOM 831 O O . MET A 1 102 ? 0.714 2.112 -17.710 1.00 94.12 102 MET A O 1
ATOM 835 N N . ARG A 1 103 ? 2.900 2.309 -18.181 1.00 91.44 103 ARG A N 1
ATOM 836 C CA . ARG A 1 103 ? 2.804 3.544 -18.972 1.00 91.44 103 ARG A CA 1
ATOM 837 C C . ARG A 1 103 ? 3.579 3.355 -20.269 1.00 91.44 103 ARG A C 1
ATOM 839 O O . ARG A 1 103 ? 4.728 2.932 -20.237 1.00 91.44 103 ARG A O 1
ATOM 846 N N . ASN A 1 104 ? 2.955 3.652 -21.411 1.00 90.00 104 ASN A N 1
ATOM 847 C CA . ASN A 1 104 ? 3.557 3.451 -22.738 1.00 90.00 104 ASN A CA 1
ATOM 848 C C . ASN A 1 104 ? 4.128 2.029 -22.924 1.00 90.00 104 ASN A C 1
ATOM 850 O O . ASN A 1 104 ? 5.264 1.865 -23.356 1.00 90.00 104 ASN A O 1
ATOM 854 N N . ASN A 1 105 ? 3.352 1.010 -22.530 1.00 88.50 105 ASN A N 1
ATOM 855 C CA . ASN A 1 105 ? 3.725 -0.414 -22.537 1.00 88.50 105 ASN A CA 1
ATOM 856 C C . ASN A 1 105 ? 4.942 -0.804 -21.683 1.00 88.50 105 ASN A C 1
ATOM 858 O O . ASN A 1 105 ? 5.383 -1.946 -21.752 1.00 88.50 105 ASN A O 1
ATOM 862 N N . LYS A 1 106 ? 5.441 0.097 -20.831 1.00 90.62 106 LYS A N 1
ATOM 863 C CA . LYS A 1 106 ? 6.551 -0.175 -19.917 1.00 90.62 106 LYS A CA 1
ATOM 864 C C . LYS A 1 106 ? 6.074 -0.182 -18.468 1.00 90.62 106 LYS A C 1
ATOM 866 O O . LYS A 1 106 ? 5.267 0.677 -18.091 1.00 90.62 106 LYS A O 1
ATOM 871 N N . PRO A 1 107 ? 6.538 -1.131 -17.647 1.00 93.31 107 PRO A N 1
ATOM 872 C CA . PRO A 1 107 ? 6.227 -1.154 -16.233 1.00 93.31 107 PRO A CA 1
ATOM 873 C C . PRO A 1 107 ? 6.925 0.005 -15.523 1.00 93.31 107 PRO A C 1
ATOM 875 O O . PRO A 1 107 ? 8.076 0.341 -15.791 1.00 93.31 107 PRO A O 1
ATOM 878 N N . THR A 1 108 ? 6.195 0.641 -14.621 1.00 94.44 108 THR A N 1
ATOM 879 C CA . THR A 1 108 ? 6.709 1.707 -13.760 1.00 94.44 108 THR A CA 1
ATOM 880 C C . THR A 1 108 ? 7.034 1.151 -12.374 1.00 94.44 108 THR A C 1
ATOM 882 O O . THR A 1 108 ? 6.783 -0.014 -12.086 1.00 94.44 108 THR A O 1
ATOM 885 N N . MET A 1 109 ? 7.562 1.994 -11.489 1.00 94.88 109 MET A N 1
ATOM 886 C CA . MET A 1 109 ? 7.801 1.641 -10.082 1.00 94.88 109 MET A CA 1
ATOM 887 C C . MET A 1 109 ? 6.578 1.900 -9.187 1.00 94.88 109 MET A C 1
ATOM 889 O O . MET A 1 109 ? 6.691 1.839 -7.968 1.00 94.88 109 MET A O 1
ATOM 893 N N . GLN A 1 110 ? 5.418 2.217 -9.773 1.00 95.56 110 GLN A N 1
ATOM 894 C CA . GLN A 1 110 ? 4.199 2.502 -9.022 1.00 95.56 110 GLN A CA 1
ATOM 895 C C . GLN A 1 110 ? 3.306 1.265 -8.937 1.00 95.56 110 GLN A C 1
ATOM 897 O O . GLN A 1 110 ? 2.871 0.735 -9.959 1.00 95.56 110 GLN A O 1
ATOM 902 N N . PHE A 1 111 ? 2.979 0.833 -7.723 1.00 96.56 111 PHE A N 1
ATOM 903 C CA . PHE A 1 111 ? 1.983 -0.204 -7.479 1.00 96.56 111 PHE A CA 1
ATOM 904 C C . PHE A 1 111 ? 0.561 0.346 -7.592 1.00 96.56 111 PHE A C 1
ATOM 906 O O . PHE A 1 111 ? 0.251 1.439 -7.120 1.00 96.56 111 PHE A O 1
ATOM 913 N N . SER A 1 112 ? -0.331 -0.446 -8.183 1.00 95.31 112 SER A N 1
ATOM 914 C CA . SER A 1 112 ? -1.756 -0.129 -8.277 1.00 95.31 112 SER A CA 1
ATOM 915 C C . SER A 1 112 ? -2.612 -1.396 -8.230 1.00 95.31 112 SER A C 1
ATOM 917 O O . SER A 1 112 ? -2.207 -2.456 -8.721 1.00 95.31 112 SER A O 1
ATOM 919 N N . ASP A 1 113 ? -3.816 -1.284 -7.673 1.00 95.00 113 ASP A N 1
ATOM 920 C CA . ASP A 1 113 ? -4.874 -2.298 -7.733 1.00 95.00 113 ASP A CA 1
ATOM 921 C C . ASP A 1 113 ? -6.010 -1.916 -8.697 1.00 95.00 113 ASP A C 1
ATOM 923 O O . ASP A 1 113 ? -6.993 -2.651 -8.812 1.00 95.00 113 ASP A O 1
ATOM 927 N N . ASN A 1 114 ? -5.884 -0.791 -9.413 1.00 93.12 114 ASN A N 1
ATOM 928 C CA . ASN A 1 114 ? -6.911 -0.334 -10.338 1.00 93.12 114 ASN A CA 1
ATOM 929 C C . ASN A 1 114 ? -6.989 -1.267 -11.557 1.00 93.12 114 ASN A C 1
ATOM 931 O O . ASN A 1 114 ? -6.044 -1.396 -12.335 1.00 93.12 114 ASN A O 1
ATOM 935 N N . THR A 1 115 ? -8.142 -1.911 -11.732 1.00 89.81 115 THR A N 1
ATOM 936 C CA . THR A 1 115 ? -8.422 -2.840 -12.836 1.00 89.81 115 THR A CA 1
ATOM 937 C C . THR A 1 115 ? -8.661 -2.137 -14.171 1.00 89.81 115 THR A C 1
ATOM 939 O O . THR A 1 115 ? -8.593 -2.786 -15.210 1.00 89.81 115 THR A O 1
ATOM 942 N N . GLN A 1 116 ? -8.906 -0.823 -14.162 1.00 91.81 116 GLN A N 1
ATOM 943 C CA . GLN A 1 116 ? -9.091 -0.014 -15.369 1.00 91.81 116 GLN A CA 1
ATOM 944 C C . GLN A 1 116 ? -7.770 0.400 -16.023 1.00 91.81 116 GLN A C 1
ATOM 946 O O . GLN A 1 116 ? -7.774 0.839 -17.171 1.00 91.81 116 GLN A O 1
ATOM 951 N N . ILE A 1 117 ? -6.645 0.282 -15.309 1.00 89.75 117 ILE A N 1
ATOM 952 C CA . ILE A 1 117 ? -5.329 0.647 -15.832 1.00 89.75 117 ILE A CA 1
ATOM 953 C C . ILE A 1 117 ? -4.525 -0.623 -16.093 1.00 89.75 117 ILE A C 1
ATOM 955 O O . ILE A 1 117 ? -4.594 -1.586 -15.329 1.00 89.75 117 ILE A O 1
ATOM 959 N N . SER A 1 118 ? -3.759 -0.622 -17.184 1.00 92.81 118 SER A N 1
ATOM 960 C CA . SER A 1 118 ? -2.863 -1.729 -17.508 1.00 92.81 118 SER A CA 1
ATOM 961 C C . SER A 1 118 ? -1.791 -1.883 -16.431 1.00 92.81 118 SER A C 1
ATOM 963 O O . SER A 1 118 ? -1.196 -0.899 -15.976 1.00 92.81 118 SER A O 1
ATOM 965 N N . ARG A 1 119 ? -1.556 -3.126 -16.013 1.00 94.50 119 ARG A N 1
ATOM 966 C CA . ARG A 1 119 ? -0.611 -3.481 -14.956 1.00 94.50 119 ARG A CA 1
ATOM 967 C C . ARG A 1 119 ? 0.133 -4.745 -15.335 1.00 94.50 119 ARG A C 1
ATOM 969 O O . ARG A 1 119 ? -0.442 -5.641 -15.950 1.00 94.50 119 ARG A O 1
ATOM 976 N N . THR A 1 120 ? 1.385 -4.826 -14.910 1.00 94.12 120 THR A N 1
ATOM 977 C CA . THR A 1 120 ? 2.153 -6.065 -14.955 1.00 94.12 120 THR A CA 1
ATOM 97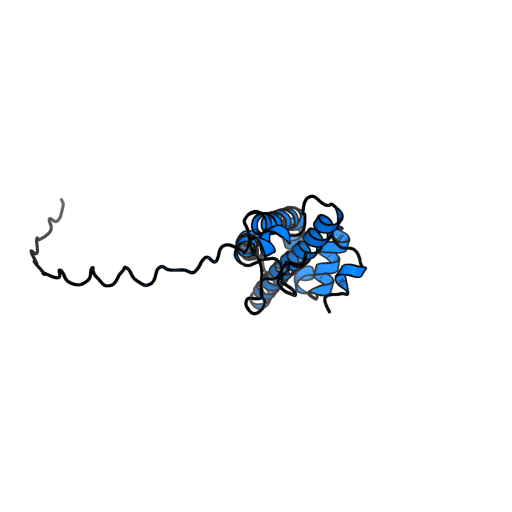8 C C . THR A 1 120 ? 2.215 -6.693 -13.568 1.00 94.12 120 THR A C 1
ATOM 980 O O . THR A 1 120 ? 2.334 -6.006 -12.551 1.00 94.12 120 THR A O 1
ATOM 983 N N . SER A 1 121 ? 2.119 -8.013 -13.533 1.00 92.94 121 SER A N 1
ATOM 984 C CA . SER A 1 121 ? 2.220 -8.827 -12.326 1.00 92.94 121 SER A CA 1
ATOM 985 C C . SER A 1 121 ? 3.172 -9.980 -12.592 1.00 92.94 121 SER A C 1
ATOM 987 O O . SER A 1 121 ? 3.299 -10.443 -13.724 1.00 92.94 121 SER A O 1
ATOM 989 N N . GLY A 1 122 ? 3.805 -10.485 -11.546 1.00 91.75 122 GLY A N 1
ATOM 990 C CA . GLY A 1 122 ? 4.737 -11.598 -11.641 1.00 91.75 122 GLY A CA 1
ATOM 991 C C . GLY A 1 122 ? 5.130 -12.063 -10.252 1.00 91.75 122 GLY A C 1
ATOM 992 O O . GLY A 1 122 ? 4.895 -11.356 -9.275 1.00 91.75 122 GLY A O 1
ATOM 993 N N . ASN A 1 123 ? 5.732 -13.248 -10.151 1.00 92.69 123 ASN A N 1
ATOM 994 C CA . ASN A 1 123 ? 6.026 -13.843 -8.846 1.00 92.69 123 ASN A CA 1
ATOM 995 C C . ASN A 1 123 ? 6.876 -12.918 -7.959 1.00 92.69 123 ASN A C 1
ATOM 997 O O . ASN A 1 123 ? 6.574 -12.753 -6.782 1.00 92.69 123 ASN A O 1
ATOM 1001 N N . TRP A 1 124 ? 7.887 -12.258 -8.534 1.00 94.06 124 TRP A N 1
ATOM 1002 C CA . TRP A 1 124 ? 8.727 -11.325 -7.785 1.00 94.06 124 TRP A CA 1
ATOM 1003 C C . TRP A 1 124 ? 7.983 -10.034 -7.405 1.00 94.06 124 TRP A C 1
ATOM 1005 O O . TRP A 1 124 ? 8.145 -9.574 -6.285 1.00 94.06 124 TRP A O 1
ATOM 1015 N N . ILE A 1 125 ? 7.133 -9.480 -8.284 1.00 95.50 125 ILE A N 1
ATOM 1016 C CA . ILE A 1 125 ? 6.347 -8.255 -8.016 1.00 95.50 125 ILE A CA 1
ATOM 1017 C C . ILE A 1 125 ? 5.382 -8.505 -6.860 1.00 95.50 125 ILE A C 1
ATOM 1019 O O . ILE A 1 125 ? 5.294 -7.722 -5.915 1.00 95.50 125 ILE A O 1
ATOM 1023 N N . ASN A 1 126 ? 4.672 -9.627 -6.943 1.00 95.62 126 ASN A N 1
ATOM 1024 C CA . ASN A 1 126 ? 3.670 -10.016 -5.967 1.00 95.62 126 ASN A CA 1
ATOM 1025 C C . ASN A 1 126 ? 4.337 -10.368 -4.633 1.00 95.62 126 ASN A C 1
ATOM 1027 O O . ASN A 1 126 ? 3.846 -9.961 -3.589 1.00 95.62 126 ASN A O 1
ATOM 1031 N N . GLY A 1 127 ? 5.472 -11.076 -4.665 1.00 96.12 127 GLY A N 1
ATOM 1032 C CA . GLY A 1 127 ? 6.265 -11.361 -3.470 1.00 96.12 127 GLY A CA 1
ATOM 1033 C C . GLY A 1 127 ? 6.869 -10.105 -2.839 1.00 96.12 127 GLY A C 1
ATOM 1034 O O . GLY A 1 127 ? 6.935 -10.016 -1.621 1.00 96.12 127 GLY A O 1
ATOM 1035 N N . PHE A 1 128 ? 7.256 -9.114 -3.646 1.00 96.25 128 PHE A N 1
ATOM 1036 C CA . PHE A 1 128 ? 7.805 -7.854 -3.151 1.00 96.25 128 PHE A CA 1
ATOM 1037 C C . PHE A 1 128 ? 6.769 -7.067 -2.346 1.00 96.25 128 PHE A C 1
ATOM 1039 O O . PHE A 1 128 ? 7.052 -6.665 -1.223 1.00 96.25 128 PHE A O 1
ATOM 1046 N N . ILE A 1 129 ? 5.563 -6.864 -2.892 1.00 96.75 129 ILE A N 1
ATOM 1047 C CA . ILE A 1 129 ? 4.523 -6.110 -2.176 1.00 96.75 129 ILE A CA 1
ATOM 1048 C C . ILE A 1 129 ? 3.978 -6.877 -0.963 1.00 96.75 129 ILE A C 1
ATOM 1050 O O . ILE A 1 129 ? 3.667 -6.257 0.047 1.00 96.75 129 ILE A O 1
ATOM 1054 N N . ASP A 1 130 ? 3.892 -8.207 -1.048 1.00 96.81 130 ASP A N 1
ATOM 1055 C CA . ASP A 1 130 ? 3.529 -9.079 0.077 1.00 96.81 130 ASP A CA 1
ATOM 1056 C C . ASP A 1 130 ? 4.561 -8.966 1.208 1.00 96.81 130 ASP A C 1
ATOM 1058 O O . ASP A 1 130 ? 4.184 -8.776 2.358 1.00 96.81 130 ASP A O 1
ATOM 1062 N N . GLY A 1 131 ? 5.856 -8.974 0.868 1.00 96.50 131 GLY A N 1
ATOM 1063 C CA . GLY A 1 131 ? 6.953 -8.801 1.821 1.00 96.50 131 GLY A CA 1
ATOM 1064 C C . GLY A 1 131 ? 6.946 -7.433 2.500 1.00 96.50 131 GLY A C 1
ATOM 1065 O O . GLY A 1 131 ? 6.957 -7.373 3.722 1.00 96.50 131 GLY A O 1
ATOM 1066 N N . VAL A 1 132 ? 6.840 -6.341 1.731 1.00 96.25 132 VAL A N 1
ATOM 1067 C CA . VAL A 1 132 ? 6.738 -4.984 2.307 1.00 96.25 132 VAL A CA 1
ATOM 1068 C C . VAL A 1 132 ? 5.488 -4.850 3.177 1.00 96.25 132 VAL A C 1
ATOM 1070 O O . VAL A 1 132 ? 5.540 -4.239 4.237 1.00 96.25 132 VAL A O 1
ATOM 1073 N N . CYS A 1 133 ? 4.362 -5.434 2.759 1.00 96.81 133 CYS A N 1
ATOM 1074 C CA . CYS A 1 133 ? 3.165 -5.455 3.590 1.00 96.81 133 CYS A CA 1
ATOM 1075 C C . CYS A 1 133 ? 3.402 -6.204 4.902 1.00 96.81 133 CYS A C 1
ATOM 1077 O O . CYS A 1 133 ? 3.045 -5.674 5.945 1.00 96.81 133 CYS A O 1
ATOM 1079 N N . GLY A 1 134 ? 4.011 -7.392 4.856 1.00 95.88 134 GLY A N 1
ATOM 1080 C CA . GLY A 1 134 ? 4.343 -8.163 6.053 1.00 95.88 134 GLY A CA 1
ATOM 1081 C C . GLY A 1 134 ? 5.223 -7.367 7.011 1.00 95.88 134 GLY A C 1
ATOM 1082 O O . GLY A 1 134 ? 4.850 -7.198 8.159 1.00 95.88 134 GLY A O 1
ATOM 1083 N N . GLU A 1 135 ? 6.310 -6.776 6.511 1.00 94.88 135 GLU A N 1
ATOM 1084 C CA . GLU A 1 135 ? 7.215 -5.934 7.306 1.00 94.88 135 GLU A CA 1
ATOM 1085 C C . GLU A 1 135 ? 6.469 -4.767 7.979 1.00 94.88 135 GLU A C 1
ATOM 1087 O O . GLU A 1 135 ? 6.555 -4.590 9.191 1.00 94.88 135 GLU A O 1
ATOM 1092 N N . VAL A 1 136 ? 5.660 -4.020 7.220 1.00 93.00 136 VAL A N 1
ATOM 1093 C CA . VAL A 1 136 ? 4.876 -2.894 7.754 1.00 93.00 136 VAL A CA 1
ATOM 1094 C C . VAL A 1 136 ? 3.836 -3.349 8.781 1.00 93.00 136 VAL A C 1
ATOM 1096 O O . VAL A 1 136 ? 3.617 -2.666 9.781 1.00 93.00 136 VAL A O 1
ATOM 1099 N N . MET A 1 137 ? 3.154 -4.465 8.520 1.00 91.75 137 MET A N 1
ATOM 1100 C CA . MET A 1 137 ? 2.119 -4.987 9.409 1.00 91.75 137 MET A CA 1
ATOM 1101 C C . MET A 1 137 ? 2.721 -5.534 10.701 1.00 91.75 137 MET A C 1
ATOM 1103 O O . MET A 1 137 ? 2.191 -5.220 11.758 1.00 91.75 137 MET A O 1
ATOM 1107 N N . ASP A 1 138 ? 3.825 -6.275 10.621 1.00 91.25 138 ASP A N 1
ATOM 1108 C CA . ASP A 1 138 ? 4.500 -6.880 11.771 1.00 91.25 138 ASP A CA 1
ATOM 1109 C C . ASP A 1 138 ? 5.133 -5.810 12.677 1.00 91.25 138 ASP A C 1
ATOM 1111 O O . ASP A 1 138 ? 5.033 -5.891 13.900 1.00 91.25 138 ASP A O 1
ATOM 1115 N N . GLU A 1 139 ? 5.759 -4.776 12.100 1.00 89.81 139 GLU A N 1
ATOM 1116 C CA . GLU A 1 139 ? 6.404 -3.708 12.879 1.00 89.81 139 GLU A CA 1
ATOM 1117 C C . GLU A 1 139 ? 5.400 -2.776 13.569 1.00 89.81 139 GLU A C 1
ATOM 1119 O O . GLU A 1 139 ? 5.685 -2.251 14.646 1.00 89.81 139 GLU A O 1
ATOM 1124 N N . HIS A 1 140 ? 4.224 -2.574 12.970 1.00 85.88 140 HIS A N 1
ATOM 1125 C CA . HIS A 1 140 ? 3.234 -1.605 13.446 1.00 85.88 140 HIS A CA 1
ATOM 1126 C C . HIS A 1 140 ? 1.923 -2.232 13.923 1.00 85.88 140 HIS A C 1
ATOM 1128 O O . HIS A 1 140 ? 0.959 -1.503 14.154 1.00 85.88 140 HIS A O 1
ATOM 1134 N N . GLU A 1 141 ? 1.851 -3.551 14.116 1.00 81.88 141 GLU A N 1
ATOM 1135 C CA . GLU A 1 141 ? 0.627 -4.221 14.577 1.00 81.88 141 GLU A CA 1
ATOM 1136 C C . GLU A 1 141 ? 0.121 -3.620 15.899 1.00 81.88 141 GLU A C 1
ATOM 1138 O O . GLU A 1 141 ? -1.060 -3.277 16.036 1.00 81.88 141 GLU A O 1
ATOM 1143 N N . GLU A 1 142 ? 1.032 -3.423 16.856 1.00 78.81 142 GLU A N 1
ATOM 1144 C CA . GLU A 1 142 ? 0.725 -2.822 18.154 1.00 78.81 142 GLU A CA 1
ATOM 1145 C C . GLU A 1 142 ? 0.346 -1.344 18.031 1.00 78.81 142 GLU A C 1
ATOM 1147 O O . GLU A 1 142 ? -0.572 -0.889 18.714 1.00 78.81 142 GLU A O 1
ATOM 1152 N N . ASP A 1 143 ? 0.987 -0.596 17.131 1.00 80.94 143 ASP A N 1
ATOM 1153 C CA . ASP A 1 143 ? 0.668 0.811 16.876 1.00 80.94 143 ASP A CA 1
ATOM 1154 C C . ASP A 1 143 ? -0.707 0.964 16.241 1.00 80.94 143 ASP A C 1
ATOM 1156 O O . ASP A 1 143 ? -1.475 1.857 16.621 1.00 80.94 143 ASP A O 1
ATOM 1160 N N . PHE A 1 144 ? -1.049 0.078 15.302 1.00 78.62 144 PHE A N 1
ATOM 1161 C CA . PHE A 1 144 ? -2.393 -0.001 14.774 1.00 78.62 144 PHE A CA 1
ATOM 1162 C C . PHE A 1 144 ? -3.337 -0.299 15.927 1.00 78.62 144 PHE A C 1
ATOM 1164 O O . PHE A 1 144 ? -4.193 0.538 16.161 1.00 78.62 144 PHE A O 1
ATOM 1171 N N . ALA A 1 145 ? -3.128 -1.360 16.715 1.00 73.38 145 ALA A N 1
ATOM 1172 C CA . ALA A 1 145 ? -3.990 -1.790 17.825 1.00 73.38 145 ALA A CA 1
ATOM 1173 C C . ALA A 1 145 ? -4.105 -0.818 19.023 1.00 73.38 145 ALA A C 1
ATOM 1175 O O . ALA A 1 145 ? -5.136 -0.820 19.708 1.00 73.38 145 ALA A O 1
ATOM 1176 N N . GLY A 1 146 ? -3.078 -0.010 19.288 1.00 69.56 146 GLY A N 1
ATOM 1177 C CA . GLY A 1 146 ? -2.988 0.926 20.413 1.00 69.56 146 GLY A CA 1
ATOM 1178 C C . GLY A 1 146 ? -3.361 2.363 20.049 1.00 69.56 146 GLY A C 1
ATOM 1179 O O . GLY A 1 146 ? -3.972 3.062 20.857 1.00 69.56 146 GLY A O 1
ATOM 1180 N N . SER A 1 147 ? -3.086 2.783 18.810 1.00 72.75 147 SER A N 1
ATOM 1181 C CA . SER A 1 147 ? -3.394 4.122 18.281 1.00 72.75 147 SER A CA 1
ATOM 1182 C C . SER A 1 147 ? -4.539 4.104 17.258 1.00 72.75 147 SER A C 1
ATOM 1184 O O . SER A 1 147 ? -4.669 5.012 16.436 1.00 72.75 147 SER A O 1
ATOM 1186 N N . LEU A 1 148 ? -5.408 3.089 17.327 1.00 67.38 148 LEU A N 1
ATOM 1187 C CA . LEU A 1 148 ? -6.478 2.783 16.365 1.00 67.38 148 LEU A CA 1
ATOM 1188 C C . LEU A 1 148 ? -7.340 3.981 15.951 1.00 67.38 148 LEU A C 1
ATOM 1190 O O . LEU A 1 148 ? -7.646 4.162 14.774 1.00 67.38 148 LEU A O 1
ATOM 1194 N N . ALA A 1 149 ? -7.749 4.794 16.930 1.00 67.56 149 ALA A N 1
ATOM 1195 C CA . ALA A 1 149 ? -8.627 5.934 16.679 1.00 67.56 149 ALA A CA 1
ATOM 1196 C C . ALA A 1 149 ? -7.914 7.021 15.867 1.00 67.56 149 ALA A C 1
ATOM 1198 O O . ALA A 1 149 ? -8.508 7.612 14.974 1.00 67.56 149 ALA A O 1
ATOM 1199 N N . ARG A 1 150 ? -6.618 7.217 16.123 1.00 78.81 150 ARG A N 1
ATOM 1200 C CA . ARG A 1 150 ? -5.804 8.230 15.453 1.00 78.81 150 ARG A CA 1
ATOM 1201 C C . ARG A 1 150 ? -5.623 7.904 13.971 1.00 78.81 150 ARG A C 1
ATOM 1203 O O . ARG A 1 150 ? -5.824 8.771 13.131 1.00 78.81 150 ARG A O 1
ATOM 1210 N N . TRP A 1 151 ? -5.330 6.646 13.642 1.00 79.69 151 TRP A N 1
ATOM 1211 C CA . TRP A 1 151 ? -5.177 6.206 12.249 1.00 79.69 151 TRP A CA 1
ATOM 1212 C C . TRP A 1 151 ? -6.480 6.264 11.445 1.00 79.69 151 TRP A C 1
ATOM 1214 O O . TRP A 1 151 ? -6.443 6.490 10.237 1.00 79.69 151 TRP A O 1
ATOM 1224 N N . ALA A 1 152 ? -7.628 6.073 12.102 1.00 76.38 152 ALA A N 1
ATOM 1225 C CA . ALA A 1 152 ? -8.939 6.195 11.469 1.00 76.38 152 ALA A CA 1
ATOM 1226 C C . ALA A 1 152 ? -9.370 7.657 11.242 1.00 76.38 152 ALA A C 1
ATOM 1228 O O . A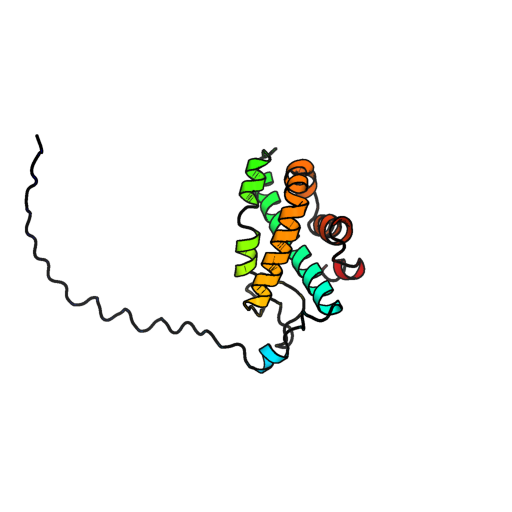LA A 1 152 ? -10.169 7.920 10.345 1.00 76.38 152 ALA A O 1
ATOM 1229 N N . GLU A 1 153 ? -8.862 8.591 12.050 1.00 81.69 153 GLU A N 1
ATOM 1230 C CA . GLU A 1 153 ? -9.128 10.029 11.921 1.00 81.69 153 GLU A CA 1
ATOM 1231 C C . GLU A 1 153 ? -8.248 10.704 10.863 1.00 81.69 153 GLU A C 1
ATOM 1233 O O . GLU A 1 153 ? -8.661 11.702 10.274 1.00 81.69 153 GLU A O 1
ATOM 1238 N N . TYR A 1 154 ? -7.064 10.155 10.592 1.00 84.50 154 TYR A N 1
ATOM 1239 C CA . TYR A 1 154 ? -6.166 10.675 9.567 1.00 84.50 154 TYR A CA 1
ATOM 1240 C C . TYR A 1 154 ? -6.775 10.626 8.171 1.00 84.50 154 TYR A C 1
ATOM 1242 O O . TYR A 1 154 ? -7.417 9.650 7.771 1.00 84.50 154 TYR A O 1
ATOM 1250 N N . SER A 1 155 ? -6.520 11.675 7.388 1.00 90.06 155 SER A N 1
ATOM 1251 C CA . SER A 1 155 ? -6.683 11.586 5.942 1.00 90.06 155 SER A CA 1
ATOM 1252 C C . SER A 1 155 ? -5.668 10.590 5.370 1.00 90.06 155 SER A C 1
ATOM 1254 O O . SER A 1 155 ? -4.621 10.325 5.964 1.00 90.06 155 SER A O 1
ATOM 1256 N N . LEU A 1 156 ? -5.968 10.007 4.206 1.00 89.19 156 LEU A N 1
ATOM 1257 C CA . LEU A 1 156 ? -5.058 9.047 3.580 1.00 89.19 156 LEU A CA 1
ATOM 1258 C C . LEU A 1 156 ? -3.636 9.623 3.364 1.00 89.19 156 LEU A C 1
ATOM 1260 O O . LEU A 1 156 ? -2.685 8.917 3.704 1.00 89.19 156 LEU A O 1
ATOM 1264 N N . PRO A 1 157 ? -3.454 10.869 2.875 1.00 90.62 157 PRO A N 1
ATOM 1265 C CA . PRO A 1 157 ? -2.120 11.457 2.724 1.00 90.62 157 PRO A CA 1
ATOM 1266 C C . PRO A 1 157 ? -1.380 11.629 4.056 1.00 90.62 157 PRO A C 1
ATOM 1268 O O . PRO A 1 157 ? -0.190 11.334 4.142 1.00 90.62 157 PRO A O 1
ATOM 1271 N N . GLU A 1 158 ? -2.076 12.044 5.119 1.00 90.38 158 GLU A N 1
ATOM 1272 C CA . GLU A 1 158 ? -1.482 12.166 6.458 1.00 90.38 158 GLU A CA 1
ATOM 1273 C C . GLU A 1 158 ? -1.051 10.807 7.010 1.00 90.38 158 GLU A C 1
ATOM 1275 O O . GLU A 1 158 ? 0.054 10.680 7.536 1.00 90.38 158 GLU A O 1
ATOM 1280 N N . ALA A 1 159 ? -1.880 9.773 6.841 1.00 89.81 159 ALA A N 1
ATOM 1281 C CA . ALA A 1 159 ? -1.538 8.417 7.254 1.00 89.81 159 ALA A CA 1
ATOM 1282 C C . ALA A 1 159 ? -0.325 7.878 6.476 1.00 89.81 159 ALA A C 1
ATOM 1284 O O . ALA A 1 159 ? 0.575 7.281 7.063 1.00 89.81 159 ALA A O 1
ATOM 1285 N N . GLN A 1 160 ? -0.266 8.126 5.163 1.00 91.62 160 GLN A N 1
ATOM 1286 C CA . GLN A 1 160 ? 0.880 7.751 4.330 1.00 91.62 160 GLN A CA 1
ATOM 1287 C C . GLN A 1 160 ? 2.155 8.489 4.741 1.00 91.62 160 GLN A C 1
ATOM 1289 O O . GLN A 1 160 ? 3.215 7.871 4.783 1.00 91.62 160 GLN A O 1
ATOM 1294 N N . ARG A 1 161 ? 2.066 9.778 5.085 1.00 89.69 161 ARG A N 1
ATOM 1295 C CA . ARG A 1 161 ? 3.206 10.550 5.592 1.00 89.69 161 ARG A CA 1
ATOM 1296 C C . ARG A 1 161 ? 3.697 9.995 6.933 1.00 89.69 161 ARG A C 1
ATOM 1298 O O . ARG A 1 161 ? 4.874 9.672 7.058 1.00 89.69 161 ARG A O 1
ATOM 1305 N N . ALA A 1 162 ? 2.799 9.819 7.899 1.00 88.81 162 ALA A N 1
ATOM 1306 C CA . ALA A 1 162 ? 3.150 9.320 9.227 1.00 88.81 162 ALA A CA 1
ATOM 1307 C C . ALA A 1 162 ? 3.799 7.925 9.175 1.00 88.81 162 ALA A C 1
ATOM 1309 O O . ALA A 1 162 ? 4.794 7.674 9.850 1.00 88.81 162 ALA A O 1
ATOM 1310 N N . LEU A 1 163 ? 3.278 7.017 8.344 1.00 90.00 163 LEU A N 1
ATOM 1311 C CA . LEU A 1 163 ? 3.819 5.662 8.257 1.00 90.00 163 LEU A CA 1
ATOM 1312 C C . LEU A 1 163 ? 5.049 5.576 7.340 1.00 90.00 163 LEU A C 1
ATOM 1314 O O . LEU A 1 163 ? 6.112 5.135 7.765 1.00 90.00 163 LEU A O 1
ATOM 1318 N N . CYS A 1 164 ? 4.932 6.002 6.082 1.00 91.38 164 CYS A N 1
ATOM 1319 C CA . CYS A 1 164 ? 5.945 5.709 5.065 1.00 91.38 164 CYS A CA 1
ATOM 1320 C C . CYS A 1 164 ? 7.159 6.645 5.106 1.00 91.38 164 CYS A C 1
ATOM 1322 O O . CYS A 1 164 ? 8.256 6.229 4.733 1.00 91.38 164 CYS A O 1
ATOM 1324 N N . LEU A 1 165 ? 6.983 7.895 5.544 1.00 88.50 165 LEU A N 1
ATOM 1325 C CA . LEU A 1 165 ? 8.078 8.863 5.670 1.00 88.50 165 LEU A CA 1
ATOM 1326 C C . LEU A 1 165 ? 8.660 8.859 7.087 1.00 88.50 165 LEU A C 1
ATOM 1328 O O . LEU A 1 165 ? 9.874 8.768 7.247 1.00 88.50 165 LEU A O 1
ATOM 1332 N N . GLU A 1 166 ? 7.819 8.958 8.117 1.00 84.50 166 GLU A N 1
ATOM 1333 C CA . GLU A 1 166 ? 8.312 9.177 9.485 1.00 84.50 166 GLU A CA 1
ATOM 1334 C C . GLU A 1 166 ? 8.714 7.871 10.184 1.00 84.50 166 GLU A C 1
ATOM 1336 O O . GLU A 1 166 ? 9.811 7.797 10.747 1.00 84.50 166 GLU A O 1
ATOM 1341 N N . ALA A 1 167 ? 7.863 6.841 10.125 1.00 82.88 167 ALA A N 1
ATOM 1342 C CA . ALA A 1 167 ? 8.124 5.569 10.794 1.00 82.88 167 ALA A CA 1
ATOM 1343 C C . ALA A 1 167 ? 9.080 4.671 9.991 1.00 82.88 167 ALA A C 1
ATOM 1345 O O . ALA A 1 167 ? 10.140 4.294 10.488 1.00 82.88 167 ALA A O 1
ATOM 1346 N N . GLN A 1 168 ? 8.740 4.396 8.731 1.00 85.25 168 GLN A N 1
ATOM 1347 C CA . GLN A 1 168 ? 9.477 3.469 7.866 1.00 85.25 168 GLN A CA 1
ATOM 1348 C C . GLN A 1 168 ? 10.667 4.118 7.140 1.00 85.25 168 GLN A C 1
ATOM 1350 O O . GLN A 1 168 ? 11.621 3.433 6.776 1.00 85.25 168 GLN A O 1
ATOM 1355 N N . LYS A 1 169 ? 10.644 5.447 6.942 1.00 87.88 169 LYS A N 1
ATOM 1356 C CA . LYS A 1 169 ? 11.675 6.204 6.195 1.00 87.88 169 LYS A CA 1
ATOM 1357 C C . LYS A 1 169 ? 11.944 5.635 4.797 1.00 87.88 169 LYS A C 1
ATOM 1359 O O . LYS A 1 169 ? 13.077 5.628 4.317 1.00 87.88 169 LYS A O 1
ATOM 1364 N N . GLU A 1 170 ? 10.894 5.128 4.159 1.00 82.50 170 GLU A N 1
ATOM 1365 C CA . GLU A 1 170 ? 10.963 4.530 2.826 1.00 82.50 170 GLU A CA 1
ATOM 1366 C C . GLU A 1 170 ? 10.741 5.540 1.710 1.00 82.50 170 GLU A C 1
ATOM 1368 O O . GLU A 1 170 ? 11.238 5.343 0.602 1.00 82.50 170 GLU A O 1
ATOM 1373 N N . CYS A 1 171 ? 9.975 6.592 1.993 1.00 85.81 171 CYS A N 1
ATOM 1374 C CA . CYS A 1 171 ? 9.685 7.671 1.061 1.00 85.81 171 CYS A CA 1
ATOM 1375 C C . CYS A 1 171 ? 10.506 8.916 1.394 1.00 85.81 171 CYS A C 1
ATOM 1377 O O . CYS A 1 171 ? 10.701 9.224 2.565 1.00 85.81 171 CYS A O 1
ATOM 1379 N N . ASP A 1 172 ? 10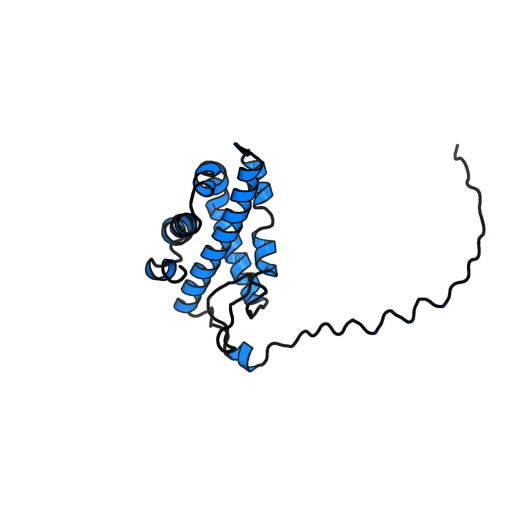.873 9.680 0.366 1.00 83.19 172 ASP A N 1
ATOM 1380 C CA . ASP A 1 172 ? 11.322 11.066 0.511 1.00 83.19 172 ASP A CA 1
ATOM 1381 C C . ASP A 1 172 ? 10.120 12.030 0.410 1.00 83.19 172 ASP A C 1
ATOM 1383 O O . ASP A 1 172 ? 9.115 11.719 -0.241 1.00 83.19 172 ASP A O 1
ATOM 1387 N N . ASP A 1 173 ? 10.220 13.225 1.010 1.00 70.75 173 ASP A N 1
ATOM 1388 C CA . ASP A 1 173 ? 9.151 14.246 1.000 1.00 70.75 173 ASP A CA 1
ATOM 1389 C C . ASP A 1 173 ? 8.651 14.575 -0.424 1.00 70.75 173 ASP A C 1
ATOM 1391 O O . ASP A 1 173 ? 7.456 14.785 -0.641 1.00 70.75 173 ASP A O 1
ATOM 1395 N N . GLU A 1 174 ? 9.546 14.572 -1.418 1.00 71.38 174 GLU A N 1
ATOM 1396 C CA . GLU A 1 174 ? 9.213 14.863 -2.820 1.00 71.38 174 GLU A CA 1
ATOM 1397 C C . GLU A 1 174 ? 8.344 13.787 -3.491 1.00 71.38 174 GLU A C 1
ATOM 1399 O O . GLU A 1 174 ? 7.677 14.061 -4.493 1.00 71.38 174 GLU A O 1
ATOM 1404 N N . GLU A 1 175 ? 8.358 12.550 -2.989 1.00 67.00 175 GLU A N 1
ATOM 1405 C CA . GLU A 1 175 ? 7.600 11.445 -3.579 1.00 67.00 175 GLU A CA 1
ATOM 1406 C C . GLU A 1 175 ? 6.158 11.369 -3.072 1.00 67.00 175 GLU A C 1
ATOM 1408 O O . GLU A 1 175 ? 5.322 10.740 -3.723 1.00 67.00 175 GLU A O 1
ATOM 1413 N N . LEU A 1 176 ? 5.834 12.014 -1.948 1.00 61.06 176 L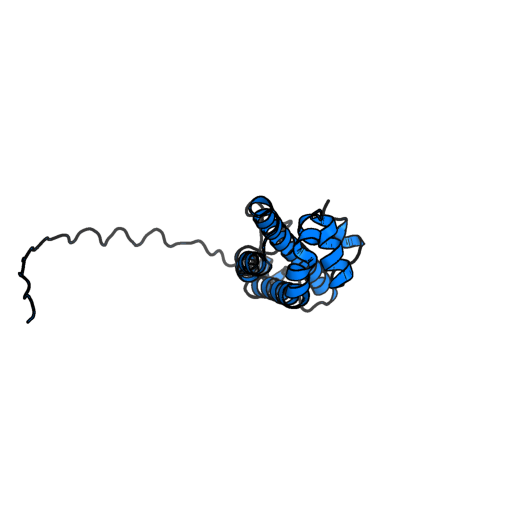EU A N 1
ATOM 1414 C CA . LEU A 1 176 ? 4.471 12.048 -1.409 1.00 61.06 176 LEU A CA 1
ATOM 1415 C C . LEU A 1 176 ? 3.574 13.073 -2.120 1.00 61.06 176 LEU A C 1
ATOM 1417 O O . LEU A 1 176 ? 2.377 12.846 -2.236 1.00 61.06 176 LEU A O 1
ATOM 1421 N N . VAL A 1 177 ? 4.150 14.156 -2.650 1.00 62.19 177 VAL A N 1
ATOM 1422 C CA . VAL A 1 177 ? 3.399 15.255 -3.295 1.00 62.19 177 VAL A CA 1
ATOM 1423 C C . VAL A 1 177 ? 2.978 14.924 -4.736 1.00 62.19 177 VAL A C 1
ATOM 1425 O O . VAL A 1 177 ? 2.063 15.529 -5.278 1.00 62.19 177 VAL A O 1
ATOM 1428 N N . LYS A 1 178 ? 3.625 13.949 -5.387 1.00 59.50 178 LYS A N 1
ATOM 1429 C CA . LYS A 1 178 ? 3.396 13.634 -6.814 1.00 59.50 178 LYS A CA 1
ATOM 1430 C C . LYS A 1 178 ? 2.103 12.860 -7.105 1.00 59.50 178 LYS A C 1
ATOM 1432 O O . LYS A 1 178 ? 1.821 12.617 -8.278 1.00 59.50 178 LYS A O 1
ATOM 1437 N N . ASP A 1 179 ? 1.369 12.449 -6.073 1.00 52.59 179 ASP A N 1
ATOM 1438 C CA . ASP A 1 179 ? 0.174 11.604 -6.189 1.00 52.59 179 ASP A CA 1
ATOM 1439 C C . ASP A 1 179 ? -1.149 12.352 -5.865 1.00 52.59 179 ASP A C 1
ATOM 1441 O O . ASP A 1 179 ? -2.204 11.710 -5.864 1.00 52.59 179 ASP A O 1
ATOM 1445 N N . GLU A 1 180 ? -1.108 13.676 -5.624 1.00 41.69 180 GLU A N 1
ATOM 1446 C CA . GLU A 1 180 ? -2.282 14.585 -5.574 1.00 41.69 180 GLU A CA 1
ATOM 1447 C C . GLU A 1 180 ? -2.608 15.190 -6.950 1.00 41.69 180 GLU A C 1
ATOM 1449 O O . GLU A 1 180 ? -3.817 15.273 -7.277 1.00 41.69 180 GLU A O 1
#

Foldseek 3Di:
DDDDDDDDDDDDDDPPDPPPPPPPPPPPPPPLPPVQVVQDDDCVDPVLVLLLLLQLLLVLLVLLLVLLLVCCVVDVDDALVVSVVSCPCSLVVCLPQKFFFDDPNHGDSHIDNDPVTDGDHDPVRSVSSSVSSCVLCVVCSVVCSVVVVVSNPDDSLRSSCCRSCPPVVSDDPVSSVVPD